Protein AF-A0A085N9X3-F1 (afdb_monomer_lite)

Secondary structure (DSSP, 8-state):
----------------------------------PPPPPEEEEEETTEEEEEE--TT-SS----GGG-S--EEEEEEEE-TTSPEEEEEEE-----

Foldseek 3Di:
DDDDDDDDDDDDDDDDDDDDDDDDPPPVPPPPPPDPFFDWDWDDAVNDIDIDGDDPVDPDDDDDPVRHPPWAFDQDWDQDPVRDTDRDGGDDDDDD

Sequence (96 aa):
MNRGRRRPGTAASLTRETKTGSGHQHQHPSCCPLIKALPSVQLYVDNVLREVLVDTGCLNCIAHVSCCERWRKEPLSVTAVDGGELRCEGSCTTRL

pLDDT: mean 71.38, std 19.63, range [33.25, 95.5]

Structure (mmCIF, N/CA/C/O backbone):
data_AF-A0A085N9X3-F1
#
_entry.id   AF-A0A085N9X3-F1
#
loop_
_atom_site.group_PDB
_atom_site.id
_atom_site.type_symbol
_atom_site.label_atom_id
_atom_site.label_alt_id
_atom_site.label_comp_id
_atom_site.label_asym_id
_atom_site.label_entity_id
_atom_site.label_seq_id
_atom_site.pdbx_PDB_ins_code
_atom_site.Cartn_x
_atom_site.Cartn_y
_atom_site.Cartn_z
_atom_site.occupancy
_atom_site.B_iso_or_equiv
_atom_site.auth_seq_id
_atom_site.auth_comp_id
_atom_site.auth_asym_id
_atom_site.auth_atom_id
_atom_site.pdbx_PDB_model_num
ATOM 1 N N . MET A 1 1 ? -24.551 52.588 -17.841 1.00 40.09 1 MET A N 1
ATOM 2 C CA . MET A 1 1 ? -25.300 52.975 -19.066 1.00 40.09 1 MET A CA 1
ATOM 3 C C . MET A 1 1 ? -24.396 52.629 -20.250 1.00 40.09 1 MET A C 1
ATOM 5 O O . MET A 1 1 ? -23.245 53.007 -20.182 1.00 40.09 1 MET A O 1
ATOM 9 N N . ASN A 1 2 ? -24.733 51.816 -21.257 1.00 33.25 2 ASN A N 1
ATOM 10 C CA . ASN A 1 2 ? -25.927 51.838 -22.100 1.00 33.25 2 ASN A CA 1
ATOM 11 C C . ASN A 1 2 ? -26.241 50.480 -22.759 1.00 33.25 2 ASN A C 1
ATOM 13 O O . ASN A 1 2 ? -25.373 49.645 -22.985 1.00 33.25 2 ASN A O 1
ATOM 17 N N . ARG A 1 3 ? -27.529 50.331 -23.080 1.00 43.69 3 ARG A N 1
ATOM 18 C CA . ARG A 1 3 ? -28.189 49.246 -23.815 1.00 43.69 3 ARG A CA 1
ATOM 19 C C . ARG A 1 3 ? -27.865 49.309 -25.314 1.00 43.69 3 ARG A C 1
ATOM 21 O O . ARG A 1 3 ? -27.820 50.398 -25.874 1.00 43.69 3 ARG A O 1
ATOM 28 N N . GLY A 1 4 ? -27.808 48.155 -25.979 1.00 38.44 4 GLY A N 1
ATOM 29 C CA . GLY A 1 4 ? -27.807 48.067 -27.441 1.00 38.44 4 GLY A CA 1
ATOM 30 C C . GLY A 1 4 ? -28.508 46.802 -27.929 1.00 38.44 4 GLY A C 1
ATOM 31 O O . GLY A 1 4 ? -27.888 45.756 -28.054 1.00 38.44 4 GLY A O 1
ATOM 32 N N . ARG A 1 5 ? -29.815 46.894 -28.190 1.00 48.53 5 ARG A N 1
ATOM 33 C CA . ARG A 1 5 ? -30.643 45.852 -28.818 1.00 48.53 5 ARG A CA 1
ATOM 34 C C . ARG A 1 5 ? -30.831 46.246 -30.290 1.00 48.53 5 ARG A C 1
ATOM 36 O O . ARG A 1 5 ? -31.375 47.320 -30.535 1.00 48.53 5 ARG A O 1
ATOM 43 N N . ARG A 1 6 ? -30.461 45.403 -31.261 1.00 40.16 6 ARG A N 1
ATOM 44 C CA . ARG A 1 6 ? -31.018 45.434 -32.632 1.00 40.16 6 ARG A CA 1
ATOM 45 C C . ARG A 1 6 ? -31.210 44.018 -33.181 1.00 40.16 6 ARG A C 1
ATOM 47 O O . ARG A 1 6 ? -30.570 43.072 -32.748 1.00 40.16 6 ARG A O 1
ATOM 54 N N . ARG A 1 7 ? -32.222 43.934 -34.037 1.00 45.38 7 ARG A N 1
ATOM 55 C CA . ARG A 1 7 ? -33.074 42.803 -34.433 1.00 45.38 7 ARG A CA 1
ATOM 56 C C . ARG A 1 7 ? -32.634 42.212 -35.802 1.00 45.38 7 ARG A C 1
ATOM 58 O O . ARG A 1 7 ? -31.677 42.731 -36.368 1.00 45.38 7 ARG A O 1
ATOM 65 N N . PRO A 1 8 ? -33.289 41.143 -36.306 1.00 45.59 8 PRO A N 1
ATOM 66 C CA . PRO A 1 8 ? -32.717 40.152 -37.222 1.00 45.59 8 PRO A CA 1
ATOM 67 C C . PRO A 1 8 ? -32.832 40.539 -38.705 1.00 45.59 8 PRO A C 1
ATOM 69 O O . PRO A 1 8 ? -33.684 41.345 -39.072 1.00 45.59 8 PRO A O 1
ATOM 72 N N . GLY A 1 9 ? -32.008 39.912 -39.550 1.00 33.91 9 GLY A N 1
ATOM 73 C CA . GLY A 1 9 ? -32.096 39.966 -41.012 1.00 33.91 9 GLY A CA 1
ATOM 74 C C . GLY A 1 9 ? -32.180 38.555 -41.597 1.00 33.91 9 GLY A C 1
ATOM 75 O O . GLY A 1 9 ? -31.383 37.688 -41.248 1.00 33.91 9 GLY A O 1
ATOM 76 N N . THR A 1 10 ? -33.180 38.333 -42.444 1.00 36.44 10 THR A N 1
ATOM 77 C CA . THR A 1 10 ? -33.562 37.050 -43.044 1.00 36.44 10 THR A CA 1
ATOM 78 C C . THR A 1 10 ? -32.930 36.867 -44.431 1.00 36.44 10 THR A C 1
ATOM 80 O O . THR A 1 10 ? -32.973 37.784 -45.240 1.00 36.44 10 THR A O 1
ATOM 83 N N . ALA A 1 11 ? -32.432 35.647 -44.666 1.00 43.69 11 ALA A N 1
ATOM 84 C CA . ALA A 1 11 ? -32.285 34.875 -45.911 1.00 43.69 11 ALA A CA 1
ATOM 85 C C . ALA A 1 11 ? -31.581 35.458 -47.157 1.00 43.69 11 ALA A C 1
ATOM 87 O O . ALA A 1 11 ? -32.063 36.374 -47.812 1.00 43.69 11 ALA A O 1
ATOM 88 N N . ALA A 1 12 ? -30.579 34.706 -47.625 1.00 39.00 12 ALA A N 1
ATOM 89 C CA . ALA A 1 12 ? -30.399 34.424 -49.047 1.00 39.00 12 ALA A CA 1
ATOM 90 C C . ALA A 1 12 ? -30.042 32.937 -49.224 1.00 39.00 12 ALA A C 1
ATOM 92 O O . ALA A 1 12 ? -29.091 32.436 -48.627 1.00 39.00 12 ALA A O 1
ATOM 93 N N . SER A 1 13 ? -30.868 32.233 -50.002 1.00 40.84 13 SER A N 1
ATOM 94 C CA . SER A 1 13 ? -30.639 30.862 -50.469 1.00 40.84 13 SER A CA 1
ATOM 95 C C . SER A 1 13 ? -29.522 30.828 -51.504 1.00 40.84 13 SER A C 1
ATOM 97 O O . SER A 1 13 ? -29.527 31.668 -52.397 1.00 40.84 13 SER A O 1
ATOM 99 N N . LEU A 1 14 ? -28.687 29.787 -51.481 1.00 41.94 14 LEU A N 1
ATOM 100 C CA . LEU A 1 14 ? -28.092 29.221 -52.693 1.00 41.94 14 LEU A CA 1
ATOM 101 C C . LEU A 1 14 ? -27.896 27.705 -52.536 1.00 41.94 14 LEU A C 1
ATOM 103 O O . LEU A 1 14 ? -27.066 27.229 -51.772 1.00 41.94 14 LEU A O 1
ATOM 107 N N . THR A 1 15 ? -28.759 26.999 -53.270 1.00 39.69 15 THR A N 1
ATOM 108 C CA . THR A 1 15 ? -28.519 25.772 -54.047 1.00 39.69 15 THR A CA 1
ATOM 109 C C . THR A 1 15 ? -27.866 24.558 -53.382 1.00 39.69 15 THR A C 1
ATOM 111 O O . THR A 1 15 ? -26.683 24.515 -53.071 1.00 39.69 15 THR A O 1
ATOM 114 N N . ARG A 1 16 ? -28.694 23.510 -53.292 1.00 47.91 16 ARG A N 1
ATOM 115 C CA . ARG A 1 16 ? -28.358 22.105 -53.056 1.00 47.91 16 ARG A CA 1
ATOM 116 C C . ARG A 1 16 ? -27.280 21.601 -54.018 1.00 47.91 16 ARG A C 1
ATOM 118 O O . ARG A 1 16 ? -27.462 21.723 -55.224 1.00 47.91 16 ARG A O 1
ATOM 125 N N . GLU A 1 17 ? -26.321 20.850 -53.486 1.00 41.53 17 GLU A N 1
ATOM 126 C CA . GLU A 1 17 ? -25.708 19.732 -54.203 1.00 41.53 17 GLU A CA 1
ATOM 127 C C . GLU A 1 17 ? -25.843 18.457 -53.367 1.00 41.53 17 GLU A C 1
ATOM 129 O O . GLU A 1 17 ? -25.334 18.323 -52.255 1.00 41.53 17 GLU A O 1
ATOM 134 N N . THR A 1 18 ? -26.615 17.522 -53.906 1.00 45.12 18 THR A N 1
ATOM 135 C CA . THR A 1 18 ? -26.701 16.132 -53.471 1.00 45.12 18 THR A CA 1
ATOM 136 C C . THR A 1 18 ? -25.442 15.390 -53.893 1.00 45.12 18 THR A C 1
ATOM 138 O O . THR A 1 18 ? -25.178 15.272 -55.088 1.00 45.12 18 THR A O 1
ATOM 141 N N . LYS A 1 19 ? -24.736 14.776 -52.939 1.00 41.59 19 LYS A N 1
ATOM 142 C CA . LYS A 1 19 ? -23.914 13.600 -53.231 1.00 41.59 19 LYS A CA 1
ATOM 143 C C . LYS A 1 19 ? -24.079 12.555 -52.137 1.00 41.59 19 LYS A C 1
ATOM 145 O O . LYS A 1 19 ? -23.502 12.633 -51.059 1.00 41.59 19 LYS A O 1
ATOM 150 N N . THR A 1 20 ? -24.913 11.575 -52.455 1.00 47.97 20 THR A N 1
ATOM 151 C CA . THR A 1 20 ? -24.969 10.254 -51.838 1.00 47.97 20 THR A CA 1
ATOM 152 C C . THR A 1 20 ? -23.599 9.591 -51.964 1.00 47.97 20 THR A C 1
ATOM 154 O O . THR A 1 20 ? -23.204 9.139 -53.035 1.00 47.97 20 THR A O 1
ATOM 157 N N . GLY A 1 21 ? -22.866 9.554 -50.855 1.00 38.69 21 GLY A N 1
ATOM 158 C CA . GLY A 1 21 ? -21.651 8.768 -50.684 1.00 38.69 21 GLY A CA 1
ATOM 159 C C . GLY A 1 21 ? -21.836 7.821 -49.508 1.00 38.69 21 GLY A C 1
ATOM 160 O O . GLY A 1 21 ? -21.592 8.190 -48.365 1.00 38.69 21 GLY A O 1
ATOM 161 N N . SER A 1 22 ? -22.316 6.612 -49.797 1.00 53.88 22 SER A N 1
ATOM 162 C CA . SER A 1 22 ? -22.182 5.459 -48.907 1.00 53.88 22 SER A CA 1
ATOM 163 C C . SER A 1 22 ? -20.695 5.118 -48.809 1.00 53.88 22 SER A C 1
ATOM 165 O O . SER A 1 22 ? -20.052 4.938 -49.842 1.00 53.88 22 SER A O 1
ATOM 167 N N . GLY A 1 23 ? -20.129 5.060 -47.602 1.00 41.00 23 GLY A N 1
ATOM 168 C CA . GLY A 1 23 ? -18.705 4.763 -47.463 1.00 41.00 23 GLY A CA 1
ATOM 169 C C . GLY A 1 23 ? -18.151 4.898 -46.054 1.00 41.00 23 GLY A C 1
ATOM 170 O O . GLY A 1 23 ? -17.470 5.865 -45.757 1.00 41.00 23 GLY A O 1
ATOM 171 N N . HIS A 1 24 ? -18.418 3.879 -45.234 1.00 51.03 24 HIS A N 1
ATOM 172 C CA . HIS A 1 24 ? -17.604 3.449 -44.092 1.00 51.03 24 HIS A CA 1
ATOM 173 C C . HIS A 1 24 ? -17.464 4.456 -42.943 1.00 51.03 24 HIS A C 1
ATOM 175 O O . HIS A 1 24 ? -16.478 5.178 -42.810 1.00 51.03 24 HIS A O 1
ATOM 181 N N . GLN A 1 25 ? -18.413 4.379 -42.003 1.00 49.94 25 GLN A N 1
ATOM 182 C CA . GLN A 1 25 ? -18.080 4.658 -40.611 1.00 49.94 25 GLN A CA 1
ATOM 183 C C . GLN A 1 25 ? -17.023 3.629 -40.190 1.00 49.94 25 GLN A C 1
ATOM 185 O O . GLN A 1 25 ? -17.360 2.513 -39.801 1.00 49.94 25 GLN A O 1
ATOM 190 N N . HIS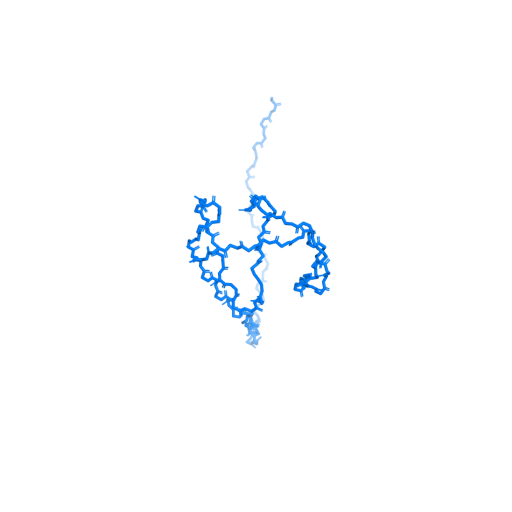 A 1 26 ? -15.740 3.984 -40.269 1.00 48.66 26 HIS A N 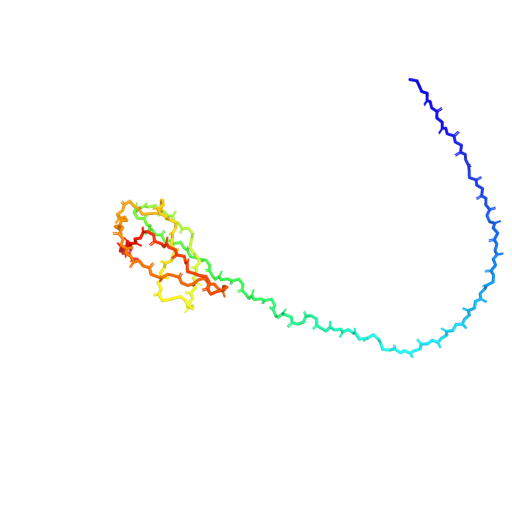1
ATOM 191 C CA . HIS A 1 26 ? -14.747 3.359 -39.407 1.00 48.66 26 HIS A CA 1
ATOM 192 C C . HIS A 1 26 ? -15.088 3.793 -37.980 1.00 48.66 26 HIS A C 1
ATOM 194 O O . HIS A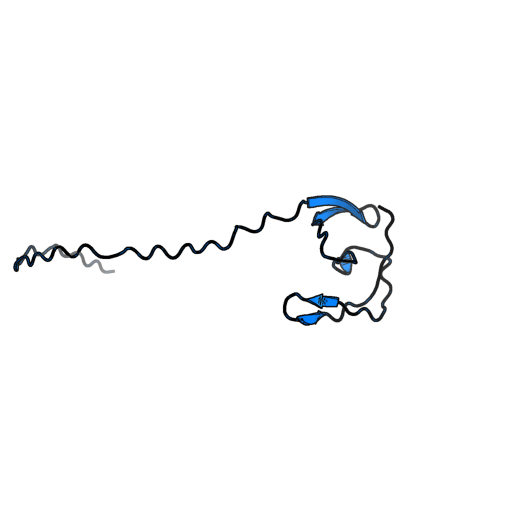 1 26 ? -14.543 4.757 -37.449 1.00 48.66 26 HIS A O 1
ATOM 200 N N . GLN A 1 27 ? -16.051 3.098 -37.373 1.00 55.25 27 GLN A N 1
ATOM 201 C CA . GLN A 1 27 ? -16.134 3.015 -35.928 1.00 55.25 27 GLN A CA 1
ATOM 202 C C . GLN A 1 27 ? -14.840 2.331 -35.515 1.00 55.25 27 GLN A C 1
ATOM 204 O O . GLN A 1 27 ? -14.718 1.115 -35.603 1.00 55.25 27 GLN A O 1
ATOM 209 N N . HIS A 1 28 ? -13.829 3.121 -35.168 1.00 55.88 28 HIS A N 1
ATOM 210 C CA . HIS A 1 28 ? -12.710 2.598 -34.417 1.00 55.88 28 HIS A CA 1
ATOM 211 C C . HIS A 1 28 ? -13.309 2.205 -33.068 1.00 55.88 28 HIS A C 1
ATOM 213 O O . HIS A 1 28 ? -13.756 3.100 -32.341 1.00 55.88 28 HIS A O 1
ATOM 219 N N . PRO A 1 29 ? -13.405 0.911 -32.719 1.00 53.75 29 PRO A N 1
ATOM 220 C CA . PRO A 1 29 ? -13.765 0.589 -31.365 1.00 53.75 29 PRO A CA 1
ATOM 221 C C . PRO A 1 29 ? -12.548 1.033 -30.556 1.00 53.75 29 PRO A C 1
ATOM 223 O O . PRO A 1 29 ? -11.500 0.390 -30.581 1.00 53.75 29 PRO A O 1
ATOM 226 N N . SER A 1 30 ? -12.643 2.157 -29.848 1.00 64.31 30 SER A N 1
ATOM 227 C CA . SER A 1 30 ? -11.808 2.379 -28.671 1.00 64.31 30 SER A CA 1
ATOM 228 C C . SER A 1 30 ? -12.257 1.355 -27.625 1.00 64.31 30 SER A C 1
ATOM 230 O O . SER A 1 30 ? -12.906 1.680 -26.638 1.00 64.31 30 SER A O 1
ATOM 232 N N . CYS A 1 31 ? -11.967 0.085 -27.914 1.00 55.50 31 CYS A N 1
ATOM 233 C CA . CYS A 1 31 ? -12.157 -1.085 -27.077 1.00 55.50 31 CYS A CA 1
ATOM 234 C C . CYS A 1 31 ? -10.979 -1.169 -26.113 1.00 55.50 31 CYS A C 1
ATOM 236 O O . CYS A 1 31 ? -10.371 -2.220 -25.957 1.00 55.50 31 CYS A O 1
ATOM 238 N N . CYS A 1 32 ? -10.610 -0.050 -25.492 1.00 65.75 32 CYS A N 1
ATOM 239 C CA . CYS A 1 32 ? -9.924 -0.163 -24.221 1.00 65.75 32 CYS A CA 1
ATOM 240 C C . CYS A 1 32 ? -10.990 -0.769 -23.308 1.00 65.75 32 CYS A C 1
ATOM 242 O O . CYS A 1 32 ? -11.986 -0.085 -23.043 1.00 65.75 32 CYS A O 1
ATOM 244 N N . PRO A 1 33 ? -10.887 -2.048 -22.906 1.00 64.69 33 PRO A N 1
ATOM 245 C CA . PRO A 1 33 ? -11.849 -2.588 -21.968 1.00 64.69 33 PRO A CA 1
ATOM 246 C C . PRO A 1 33 ? -11.761 -1.688 -20.741 1.00 64.69 33 PRO A C 1
ATOM 248 O O . PRO A 1 33 ? -10.655 -1.383 -20.288 1.00 64.69 33 PRO A O 1
ATOM 251 N N . LEU A 1 34 ? -12.901 -1.211 -20.239 1.00 67.94 34 LEU A N 1
ATOM 252 C CA . LEU A 1 34 ? -12.915 -0.530 -18.952 1.00 67.94 34 LEU A CA 1
ATOM 253 C C . LEU A 1 34 ? -12.266 -1.490 -17.955 1.00 67.94 34 LEU A C 1
ATOM 255 O O . LEU A 1 34 ? -12.802 -2.571 -17.698 1.00 67.94 34 LEU A O 1
ATOM 259 N N . ILE A 1 35 ? -11.077 -1.133 -17.465 1.00 76.62 35 ILE A N 1
ATOM 260 C CA . ILE A 1 35 ? -10.403 -1.918 -16.439 1.00 76.62 35 ILE A CA 1
ATOM 261 C C . ILE A 1 35 ? -11.357 -1.901 -15.254 1.00 76.62 35 ILE A C 1
ATOM 263 O O . ILE A 1 35 ? -11.771 -0.836 -14.787 1.00 76.62 35 ILE A O 1
ATOM 267 N N . LYS A 1 36 ? -11.780 -3.089 -14.826 1.00 80.56 36 LYS A N 1
ATOM 268 C CA . LYS A 1 36 ? -12.648 -3.215 -13.663 1.00 80.56 36 LYS A CA 1
ATOM 269 C C . LYS A 1 36 ? -11.924 -2.559 -12.488 1.00 80.56 36 LYS A C 1
ATOM 271 O O . LYS A 1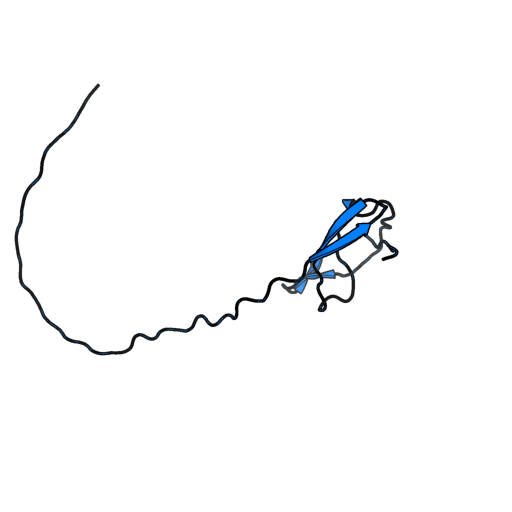 36 ? -10.747 -2.842 -12.275 1.00 80.56 36 LYS A O 1
ATOM 276 N N . ALA A 1 37 ? -12.607 -1.664 -11.773 1.00 85.44 37 ALA A N 1
ATOM 277 C CA . ALA A 1 37 ? -12.023 -1.015 -10.607 1.00 85.44 37 ALA A CA 1
ATOM 278 C C . ALA A 1 37 ? -11.507 -2.076 -9.624 1.00 85.44 37 ALA A C 1
ATOM 280 O O . ALA A 1 37 ? -12.120 -3.142 -9.484 1.00 85.44 37 ALA A O 1
ATOM 281 N N . LEU A 1 38 ? -10.384 -1.783 -8.964 1.00 90.12 38 LEU A N 1
ATOM 282 C CA . LEU A 1 38 ? -9.861 -2.662 -7.926 1.00 90.12 38 LEU A CA 1
ATOM 283 C C . LEU A 1 38 ? -10.901 -2.792 -6.800 1.00 90.12 38 LEU A C 1
ATOM 285 O O . LEU A 1 38 ? -11.553 -1.797 -6.466 1.00 90.12 38 LEU A O 1
ATOM 289 N N . PRO A 1 39 ? -11.080 -3.989 -6.214 1.00 94.06 39 PRO A N 1
ATOM 290 C CA . PRO A 1 39 ? -11.929 -4.131 -5.041 1.00 94.06 39 PRO A CA 1
ATOM 291 C C . PRO A 1 39 ? -11.382 -3.266 -3.902 1.00 94.06 39 PRO A C 1
ATOM 293 O O . PRO A 1 39 ? -10.165 -3.201 -3.720 1.00 94.06 39 PRO A O 1
ATOM 296 N N . SER A 1 40 ? -12.265 -2.651 -3.114 1.00 95.44 40 SER A N 1
ATOM 297 C CA . SER A 1 40 ? -11.887 -2.035 -1.844 1.00 95.44 40 SER A CA 1
ATOM 298 C C . SER A 1 40 ? -12.326 -2.894 -0.661 1.00 95.44 40 SER A C 1
ATOM 300 O O . SER A 1 40 ? -13.361 -3.564 -0.699 1.00 95.44 40 SER A O 1
ATOM 302 N N . VAL A 1 41 ? -11.507 -2.911 0.388 1.00 95.12 41 VAL A N 1
ATOM 303 C CA . VAL A 1 41 ? -11.797 -3.579 1.665 1.00 95.12 41 VAL A CA 1
ATOM 304 C C . VAL A 1 41 ? -11.454 -2.646 2.821 1.00 95.12 41 VAL A C 1
ATOM 306 O O . VAL A 1 41 ? -10.714 -1.678 2.652 1.00 95.12 41 VAL A O 1
ATOM 309 N N . GLN A 1 42 ? -11.996 -2.927 4.005 1.00 95.50 42 GLN A N 1
ATOM 310 C CA . GLN A 1 42 ? -11.648 -2.192 5.217 1.00 95.50 42 GLN A CA 1
ATOM 311 C C . GLN A 1 42 ? -10.590 -2.956 6.013 1.00 95.50 42 GLN A C 1
ATOM 313 O O . GLN A 1 42 ? -10.741 -4.155 6.246 1.00 95.50 42 GLN A O 1
ATOM 318 N N . LEU A 1 43 ? -9.540 -2.257 6.440 1.00 92.00 43 LEU A N 1
ATOM 319 C CA . LEU A 1 43 ? -8.445 -2.819 7.223 1.00 92.00 43 LEU A CA 1
ATOM 320 C C . LEU A 1 43 ? -8.094 -1.912 8.404 1.00 92.00 43 LEU A C 1
ATOM 322 O O . LEU A 1 43 ? -8.091 -0.688 8.272 1.00 92.00 43 LEU A O 1
ATOM 326 N N . TYR A 1 44 ? -7.745 -2.505 9.544 1.00 91.44 44 TYR A N 1
ATOM 327 C CA . TYR A 1 44 ? -7.164 -1.767 10.658 1.00 91.44 44 TYR A CA 1
ATOM 328 C C . TYR A 1 44 ? -5.651 -1.626 10.480 1.00 91.44 44 TYR A C 1
ATOM 330 O O . TYR A 1 44 ? -4.921 -2.613 10.421 1.00 91.44 44 TYR A O 1
ATOM 338 N N . VAL A 1 45 ? -5.174 -0.383 10.445 1.00 89.31 45 VAL A N 1
ATOM 339 C CA . VAL A 1 45 ? -3.750 -0.043 10.550 1.00 89.31 45 VAL A CA 1
ATOM 340 C C . VAL A 1 45 ? -3.585 0.809 11.796 1.00 89.31 45 VAL A C 1
ATOM 342 O O . VAL A 1 45 ? -4.198 1.869 11.900 1.00 89.31 45 VAL A O 1
ATOM 345 N N . ASP A 1 46 ? -2.808 0.322 12.762 1.00 88.31 46 ASP A N 1
ATOM 346 C CA . ASP A 1 46 ? -2.613 0.983 14.061 1.00 88.31 46 ASP A CA 1
ATOM 347 C C . ASP A 1 46 ? -3.929 1.381 14.743 1.00 88.31 46 ASP A C 1
ATOM 349 O O . ASP A 1 46 ? -4.094 2.486 15.250 1.00 88.31 46 ASP A O 1
ATOM 353 N N . ASN A 1 47 ? -4.886 0.447 14.751 1.00 89.69 47 ASN A N 1
ATOM 354 C CA . ASN A 1 47 ? -6.235 0.615 15.308 1.00 89.69 47 ASN A CA 1
ATOM 355 C C . ASN A 1 47 ? -7.095 1.680 14.604 1.00 89.69 47 ASN A C 1
ATOM 357 O O . ASN A 1 47 ? -8.200 1.972 15.058 1.00 89.69 47 ASN A O 1
ATOM 361 N N . VAL A 1 48 ? -6.641 2.220 13.473 1.00 91.19 48 VAL A N 1
ATOM 362 C CA . VAL A 1 48 ? -7.424 3.115 12.622 1.00 91.19 48 VAL A CA 1
ATOM 363 C C . VAL A 1 48 ? -7.977 2.323 11.445 1.00 91.19 48 VAL A C 1
ATOM 365 O O . VAL A 1 48 ? -7.231 1.670 10.718 1.00 91.19 48 VAL A O 1
ATOM 368 N N . LEU A 1 49 ? -9.291 2.394 11.251 1.00 93.94 49 LEU A N 1
ATOM 369 C CA . LEU A 1 49 ? -9.977 1.770 10.125 1.00 93.94 49 LEU A CA 1
ATOM 370 C C . LEU A 1 49 ? -9.681 2.544 8.836 1.00 93.94 49 LEU A C 1
ATOM 372 O O . LEU A 1 49 ? -9.827 3.768 8.793 1.00 93.94 49 LEU A O 1
ATOM 376 N N . ARG A 1 50 ? -9.248 1.841 7.792 1.00 92.75 50 ARG A N 1
ATOM 377 C CA . ARG A 1 50 ? -8.857 2.412 6.500 1.00 92.75 50 ARG A CA 1
ATOM 378 C C . ARG A 1 50 ? -9.533 1.657 5.371 1.00 92.75 50 ARG A C 1
ATOM 380 O O . ARG A 1 50 ? -9.617 0.434 5.417 1.00 92.75 50 ARG A O 1
ATOM 387 N N . GLU A 1 51 ? -9.968 2.385 4.351 1.00 94.62 51 GLU A N 1
ATOM 388 C CA . GLU A 1 51 ? -10.325 1.786 3.069 1.00 94.62 51 GLU A CA 1
ATOM 389 C C . GLU A 1 51 ? -9.045 1.564 2.259 1.00 94.62 51 GLU A C 1
ATOM 391 O O . GLU A 1 51 ? -8.233 2.480 2.106 1.00 94.62 51 GLU A O 1
ATOM 396 N N . VAL A 1 52 ? -8.847 0.341 1.775 1.00 93.12 52 VAL A N 1
ATOM 397 C CA . VAL A 1 52 ? -7.670 -0.050 0.994 1.00 93.12 52 VAL A CA 1
ATOM 398 C C . VAL A 1 52 ? -8.095 -0.704 -0.312 1.00 93.12 52 VAL A C 1
ATOM 400 O O . VAL A 1 52 ? -9.119 -1.384 -0.365 1.00 93.12 52 VAL A O 1
ATOM 403 N N . LEU A 1 53 ? -7.297 -0.508 -1.360 1.00 94.94 53 LEU A N 1
ATOM 404 C CA . LEU A 1 53 ? -7.485 -1.158 -2.655 1.00 94.94 53 LEU A CA 1
ATOM 405 C C . LEU A 1 53 ? -6.746 -2.498 -2.675 1.00 94.94 53 LEU A C 1
ATOM 407 O O . LEU A 1 53 ? -5.585 -2.579 -2.277 1.00 94.94 53 LEU A O 1
ATOM 411 N N . VAL A 1 54 ? -7.413 -3.541 -3.160 1.00 92.81 54 VAL A N 1
ATOM 412 C CA . VAL A 1 54 ? -6.818 -4.866 -3.340 1.00 92.81 54 VAL A CA 1
ATOM 413 C C . VAL A 1 54 ? -6.155 -4.921 -4.712 1.00 92.81 54 VAL A C 1
ATOM 415 O O . VAL A 1 54 ? -6.817 -5.136 -5.726 1.00 92.81 54 VAL A O 1
ATOM 418 N N . ASP A 1 55 ? -4.840 -4.734 -4.734 1.00 90.50 55 ASP A N 1
ATOM 419 C CA . ASP A 1 55 ? -4.012 -4.937 -5.921 1.00 90.50 55 ASP A CA 1
ATOM 420 C C . ASP A 1 55 ? -3.321 -6.306 -5.852 1.00 90.50 55 ASP A C 1
ATOM 422 O O . ASP A 1 55 ? -2.318 -6.482 -5.164 1.00 90.50 55 ASP A O 1
ATOM 426 N N . THR A 1 56 ? -3.862 -7.295 -6.569 1.00 90.19 56 THR A N 1
ATOM 427 C CA . THR A 1 56 ? -3.271 -8.644 -6.643 1.00 90.19 56 THR A CA 1
ATOM 428 C C . THR A 1 56 ? -2.006 -8.702 -7.502 1.00 90.19 56 THR A C 1
ATOM 430 O O . THR A 1 56 ? -1.351 -9.741 -7.539 1.00 90.19 56 THR A O 1
ATOM 433 N N . GLY A 1 57 ? -1.687 -7.633 -8.238 1.00 88.25 57 GLY A N 1
ATOM 434 C CA . GLY A 1 57 ? -0.467 -7.515 -9.034 1.00 88.25 57 GLY A CA 1
ATOM 435 C C . GLY A 1 57 ? 0.729 -6.993 -8.238 1.00 88.25 57 GLY A C 1
ATOM 436 O O . GLY A 1 57 ? 1.855 -7.060 -8.730 1.00 88.25 57 GLY A O 1
ATOM 437 N N . CYS A 1 58 ? 0.513 -6.499 -7.016 1.00 84.12 58 CYS A N 1
ATOM 438 C CA . CYS A 1 58 ? 1.578 -5.991 -6.165 1.00 84.12 58 CYS A CA 1
ATOM 439 C C . CYS A 1 58 ? 2.035 -7.043 -5.145 1.00 84.12 58 CYS A C 1
ATOM 441 O O . CYS A 1 58 ? 1.224 -7.677 -4.473 1.00 84.12 58 CYS A O 1
ATOM 443 N N . LEU A 1 59 ? 3.353 -7.205 -4.992 1.00 83.94 59 LEU A N 1
ATOM 444 C CA . LEU A 1 59 ? 3.930 -8.106 -3.984 1.00 83.94 59 LEU A CA 1
ATOM 445 C C . LEU A 1 59 ? 3.857 -7.532 -2.562 1.00 83.94 59 LEU A C 1
ATOM 447 O O . LEU A 1 59 ? 3.902 -8.289 -1.597 1.00 83.94 59 LEU A O 1
ATOM 451 N N . ASN A 1 60 ? 3.764 -6.206 -2.431 1.00 84.44 60 ASN A N 1
ATOM 452 C CA . ASN A 1 60 ? 3.772 -5.498 -1.154 1.00 84.44 60 ASN A CA 1
ATOM 453 C C . ASN A 1 60 ? 2.614 -4.497 -1.089 1.00 84.44 60 ASN A C 1
ATOM 455 O O . ASN A 1 60 ? 2.221 -3.921 -2.096 1.00 84.44 60 ASN A O 1
ATOM 459 N N . CYS A 1 61 ? 2.095 -4.237 0.110 1.00 87.06 61 CYS A N 1
ATOM 460 C CA . CYS A 1 61 ? 1.138 -3.151 0.308 1.00 87.06 61 CYS A CA 1
ATOM 461 C C . CYS A 1 61 ? 1.859 -1.796 0.247 1.00 87.06 61 CYS A C 1
ATOM 463 O O . CYS A 1 61 ? 2.892 -1.615 0.895 1.00 87.06 61 CYS A O 1
ATOM 465 N N . ILE A 1 62 ? 1.300 -0.839 -0.495 1.00 87.44 62 ILE A N 1
ATOM 466 C CA . ILE A 1 62 ? 1.789 0.541 -0.546 1.00 87.44 62 ILE A CA 1
ATOM 467 C C . ILE A 1 62 ? 0.820 1.416 0.244 1.00 87.44 62 ILE A C 1
ATOM 469 O O . ILE A 1 62 ? -0.374 1.465 -0.044 1.00 87.44 62 ILE A O 1
ATOM 473 N N . ALA A 1 63 ? 1.343 2.136 1.230 1.00 87.69 63 ALA A N 1
ATOM 474 C CA . ALA A 1 63 ? 0.583 3.088 2.023 1.00 87.69 63 ALA A CA 1
ATOM 475 C C . ALA A 1 63 ? 1.369 4.389 2.177 1.00 87.69 63 ALA A C 1
ATOM 477 O O . ALA A 1 63 ? 2.599 4.401 2.154 1.00 87.69 63 ALA A O 1
ATOM 478 N N . HIS A 1 64 ? 0.655 5.496 2.365 1.00 87.75 64 HIS A N 1
ATOM 479 C CA . HIS A 1 64 ? 1.293 6.758 2.714 1.00 87.75 64 HIS A CA 1
ATOM 480 C C . HIS A 1 64 ? 1.952 6.655 4.100 1.00 87.75 64 HIS A C 1
ATOM 482 O O . HIS A 1 64 ? 1.417 5.983 4.984 1.00 87.75 64 HIS A O 1
ATOM 488 N N . VAL A 1 65 ? 3.069 7.356 4.328 1.00 83.94 65 VAL A N 1
ATOM 489 C CA . VAL A 1 65 ? 3.821 7.292 5.599 1.00 83.94 65 VAL A CA 1
ATOM 490 C C . VAL A 1 65 ? 2.958 7.629 6.822 1.00 83.94 65 VAL A C 1
ATOM 492 O O . VAL A 1 65 ? 3.114 7.032 7.877 1.00 83.94 65 VAL A O 1
ATOM 495 N N . SER A 1 66 ? 1.956 8.501 6.670 1.00 85.56 66 SER A N 1
ATOM 496 C CA . SER A 1 66 ? 1.009 8.831 7.747 1.00 85.56 66 SER A CA 1
ATOM 497 C C . SER A 1 66 ? 0.069 7.682 8.136 1.00 85.56 66 SER A C 1
ATOM 499 O O . SER A 1 66 ? -0.738 7.837 9.049 1.00 85.56 66 SER A O 1
ATOM 501 N N . CYS A 1 67 ? 0.083 6.559 7.411 1.00 87.38 67 CYS A N 1
ATOM 502 C CA . CYS A 1 67 ? -0.858 5.471 7.641 1.00 87.38 67 CYS A CA 1
ATOM 503 C C . CYS A 1 67 ? -0.491 4.578 8.825 1.00 87.38 67 CYS A C 1
ATOM 505 O O . CYS A 1 67 ? -1.410 3.983 9.384 1.00 87.38 67 CYS A O 1
ATOM 507 N N . CYS A 1 68 ? 0.792 4.479 9.168 1.00 83.50 68 CYS A N 1
ATOM 508 C CA . CYS A 1 68 ? 1.318 3.673 10.269 1.00 83.50 68 CYS A CA 1
ATOM 509 C C . CYS A 1 68 ? 2.210 4.587 11.130 1.00 83.50 68 CYS A C 1
ATOM 511 O O . CYS A 1 68 ? 2.859 5.488 10.618 1.00 83.50 68 CYS A O 1
ATOM 513 N N . GLU A 1 69 ? 2.244 4.422 12.442 1.00 83.12 69 GLU A N 1
ATOM 514 C CA . GLU A 1 69 ? 3.169 5.163 13.313 1.00 83.12 69 GLU A CA 1
ATOM 515 C C . GLU A 1 69 ? 4.504 4.423 13.447 1.00 83.12 69 GLU A C 1
ATOM 517 O O . GLU A 1 69 ? 5.540 5.015 13.737 1.00 83.12 69 GLU A O 1
ATOM 522 N N . ARG A 1 70 ? 4.496 3.110 13.191 1.00 83.44 70 ARG A N 1
ATOM 523 C CA . ARG A 1 70 ? 5.661 2.222 13.314 1.00 83.44 70 ARG A CA 1
ATOM 524 C C . ARG A 1 70 ? 6.537 2.160 12.059 1.00 83.44 70 ARG A C 1
ATOM 526 O O . ARG A 1 70 ? 7.309 1.208 11.932 1.00 83.44 70 ARG A O 1
ATOM 533 N N . TRP A 1 71 ? 6.424 3.120 11.136 1.00 86.06 71 TRP A N 1
ATOM 534 C CA . TRP A 1 71 ? 7.296 3.167 9.956 1.00 86.06 71 TRP A CA 1
ATOM 535 C C . TRP A 1 71 ? 8.763 3.196 10.371 1.00 86.06 71 TRP A C 1
ATOM 537 O O . TRP A 1 71 ? 9.176 3.980 11.227 1.00 86.06 71 TRP A O 1
ATOM 547 N N . ARG A 1 72 ? 9.564 2.350 9.729 1.00 85.62 72 ARG A N 1
ATOM 548 C CA . ARG A 1 72 ? 11.019 2.346 9.870 1.00 85.62 72 ARG A CA 1
ATOM 549 C C . ARG A 1 72 ? 11.630 2.692 8.537 1.00 85.62 72 ARG A C 1
ATOM 551 O O . ARG A 1 72 ? 11.403 1.979 7.569 1.00 85.62 72 ARG A O 1
ATOM 558 N N . LYS A 1 73 ? 12.405 3.776 8.495 1.00 85.12 73 LYS A N 1
ATOM 559 C CA . LYS A 1 73 ? 13.118 4.184 7.287 1.00 85.12 73 LYS A CA 1
ATOM 560 C C . LYS A 1 73 ? 14.096 3.086 6.876 1.00 85.12 73 LYS A C 1
ATOM 562 O O . LYS A 1 73 ? 15.014 2.755 7.619 1.00 85.12 73 LYS A O 1
ATOM 567 N N . GLU A 1 74 ? 13.893 2.563 5.680 1.00 84.06 74 GLU A N 1
ATOM 568 C CA . GLU A 1 74 ? 14.658 1.487 5.063 1.00 84.06 74 GLU A CA 1
ATOM 569 C C . GLU A 1 74 ? 14.715 1.766 3.558 1.00 84.06 74 GLU A C 1
ATOM 571 O O . GLU A 1 74 ? 13.767 2.341 3.012 1.00 84.06 74 GLU A O 1
ATOM 576 N N . PRO A 1 75 ? 15.818 1.409 2.881 1.00 78.62 75 PRO A N 1
ATOM 577 C CA . PRO A 1 75 ? 15.898 1.519 1.435 1.00 78.62 75 PRO A CA 1
ATOM 578 C C . PRO A 1 75 ? 14.993 0.457 0.797 1.00 78.62 75 PRO A C 1
ATOM 580 O O . PRO A 1 75 ? 15.353 -0.717 0.748 1.00 78.62 75 PRO A O 1
ATOM 583 N N . LEU A 1 76 ? 13.822 0.875 0.313 1.00 77.12 76 LEU A N 1
ATOM 584 C CA . LEU A 1 76 ? 12.937 0.048 -0.503 1.00 77.12 76 LEU A CA 1
ATOM 585 C C . LEU A 1 76 ? 12.896 0.581 -1.933 1.00 77.12 76 LEU A C 1
ATOM 587 O O . LEU A 1 76 ? 12.719 1.782 -2.146 1.00 77.12 76 LEU A O 1
ATOM 591 N N . SER A 1 77 ? 13.013 -0.321 -2.904 1.00 78.88 77 SER A N 1
ATOM 592 C CA . SER A 1 77 ? 12.763 -0.018 -4.308 1.00 78.88 77 SER A CA 1
ATOM 593 C C . SER A 1 77 ? 11.300 -0.312 -4.636 1.00 78.88 77 SER A C 1
ATOM 595 O O . SER A 1 77 ? 10.817 -1.437 -4.495 1.00 78.88 77 SER A O 1
ATOM 597 N N . VAL A 1 78 ? 10.574 0.715 -5.069 1.00 80.19 78 VAL A N 1
ATOM 598 C CA . VAL A 1 78 ? 9.214 0.580 -5.597 1.00 80.19 78 VAL A CA 1
ATOM 599 C C . VAL A 1 78 ? 9.232 1.098 -7.025 1.00 80.19 78 VAL A C 1
ATOM 601 O O . VAL A 1 78 ? 9.577 2.251 -7.262 1.00 80.19 78 VAL A O 1
ATOM 604 N N . THR A 1 79 ?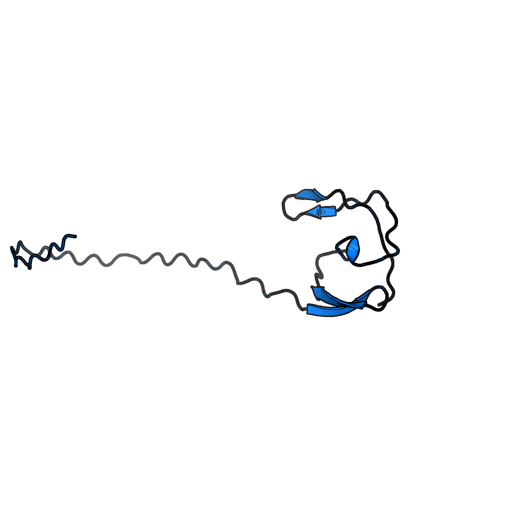 8.869 0.255 -7.984 1.00 83.19 79 THR A N 1
ATOM 605 C CA . THR A 1 79 ? 8.789 0.644 -9.395 1.00 83.19 79 THR A CA 1
ATOM 606 C C . THR A 1 79 ? 7.354 1.031 -9.725 1.00 83.19 79 THR A C 1
ATOM 608 O O . THR A 1 79 ? 6.438 0.221 -9.590 1.00 83.19 79 THR A O 1
ATOM 611 N N . ALA A 1 80 ? 7.152 2.279 -10.136 1.00 82.69 80 ALA A N 1
ATOM 612 C CA . ALA A 1 80 ? 5.878 2.760 -10.642 1.00 82.69 80 ALA A CA 1
ATOM 613 C C . ALA A 1 80 ? 5.591 2.189 -12.040 1.00 82.69 80 ALA A C 1
ATOM 615 O O . ALA A 1 80 ? 6.467 1.656 -12.720 1.00 82.69 80 ALA A O 1
ATOM 616 N N . VAL A 1 81 ? 4.337 2.307 -12.481 1.00 81.00 81 VAL A N 1
ATOM 617 C CA . VAL A 1 81 ? 3.869 1.765 -13.772 1.00 81.00 81 VAL A CA 1
ATOM 618 C C . VAL A 1 81 ? 4.631 2.353 -14.966 1.00 81.00 81 VAL A C 1
ATOM 620 O O . VAL A 1 81 ? 4.794 1.685 -15.983 1.00 81.00 81 VAL A O 1
ATOM 623 N N . ASP A 1 82 ? 5.130 3.581 -14.845 1.00 85.19 82 ASP A N 1
ATOM 624 C CA . ASP A 1 82 ? 5.958 4.245 -15.856 1.00 85.19 82 ASP A CA 1
ATOM 625 C C . ASP A 1 82 ? 7.432 3.790 -15.845 1.00 85.19 82 ASP A C 1
ATOM 627 O O . ASP A 1 82 ? 8.240 4.291 -16.626 1.00 85.19 82 ASP A O 1
ATOM 631 N N . GLY A 1 83 ? 7.792 2.839 -14.977 1.00 83.75 83 GLY A N 1
ATOM 632 C CA . GLY A 1 83 ? 9.162 2.373 -14.770 1.00 83.75 83 GLY A CA 1
ATOM 633 C C . GLY A 1 83 ? 9.994 3.280 -13.861 1.00 83.75 83 GLY A C 1
ATOM 634 O O . GLY A 1 83 ? 11.157 2.968 -13.599 1.00 83.75 83 GLY A O 1
ATOM 635 N N . GLY A 1 84 ? 9.427 4.383 -13.366 1.00 84.44 84 GLY A N 1
ATOM 636 C CA . GLY A 1 84 ? 10.081 5.278 -12.422 1.00 84.44 84 GLY A CA 1
ATOM 637 C C . GLY A 1 84 ? 10.262 4.623 -11.055 1.00 84.44 84 GLY A C 1
ATOM 638 O O . GLY A 1 84 ? 9.384 3.918 -10.561 1.00 84.44 84 GLY A O 1
ATOM 639 N N . GLU A 1 85 ? 11.404 4.862 -10.416 1.00 82.62 85 GLU A N 1
ATOM 640 C CA . GLU A 1 85 ? 11.633 4.399 -9.050 1.00 82.62 85 GLU A CA 1
ATOM 641 C C . GLU A 1 85 ? 11.073 5.417 -8.050 1.00 82.62 85 GLU A C 1
ATOM 643 O O . GLU A 1 85 ? 11.501 6.575 -7.989 1.00 82.62 85 GLU A O 1
ATOM 648 N N . LEU A 1 86 ? 10.114 4.979 -7.241 1.00 75.81 86 LEU A N 1
ATOM 649 C CA . LEU A 1 86 ? 9.663 5.711 -6.073 1.00 75.81 86 LEU A CA 1
ATOM 650 C C . LEU A 1 86 ? 10.641 5.423 -4.937 1.00 75.81 86 LEU A C 1
ATOM 652 O O . LEU A 1 86 ? 10.783 4.291 -4.476 1.00 75.81 86 LEU A O 1
ATOM 656 N N . ARG A 1 87 ? 11.311 6.475 -4.465 1.00 69.62 87 ARG A N 1
ATOM 657 C CA . ARG A 1 87 ? 12.140 6.417 -3.258 1.00 69.62 87 ARG A CA 1
ATOM 658 C C . ARG A 1 87 ? 11.216 6.359 -2.043 1.00 69.62 87 ARG A C 1
ATOM 660 O O . ARG A 1 87 ? 10.897 7.388 -1.452 1.00 69.62 87 ARG A O 1
ATOM 667 N N . CYS A 1 88 ? 10.721 5.172 -1.715 1.00 66.75 88 CYS A N 1
ATOM 668 C CA . CYS A 1 88 ? 9.846 4.978 -0.565 1.00 66.75 88 CYS A CA 1
ATOM 669 C C . CYS A 1 88 ? 10.687 4.869 0.713 1.00 66.75 88 CYS A C 1
ATOM 671 O O . CYS A 1 88 ? 11.535 3.989 0.846 1.00 66.75 88 CYS A O 1
ATOM 673 N N . GLU A 1 89 ? 10.465 5.784 1.659 1.00 70.31 89 GLU A N 1
ATOM 674 C CA . GLU A 1 89 ? 11.183 5.811 2.934 1.00 70.31 89 GLU A CA 1
ATOM 675 C C . GLU A 1 89 ? 10.539 4.854 3.949 1.00 70.31 89 GLU A C 1
ATOM 677 O O . GLU A 1 89 ? 9.858 5.282 4.879 1.00 70.31 89 GLU A O 1
ATOM 682 N N . GLY A 1 90 ? 10.791 3.552 3.790 1.00 76.56 90 GLY A N 1
ATOM 683 C CA . GLY A 1 90 ? 10.640 2.583 4.874 1.00 76.56 90 GLY A CA 1
ATOM 684 C C . GLY A 1 90 ? 9.600 1.484 4.734 1.00 76.56 90 GLY A C 1
ATOM 685 O O . GLY A 1 90 ? 8.906 1.371 3.734 1.00 76.56 90 GLY A O 1
ATOM 686 N N . SER A 1 91 ? 9.516 0.647 5.763 1.00 84.75 91 SER A N 1
ATOM 687 C CA . SER A 1 91 ? 8.570 -0.462 5.860 1.00 84.75 91 SER A CA 1
ATOM 688 C C . SER A 1 91 ? 7.801 -0.403 7.187 1.00 84.75 91 SER A C 1
ATOM 690 O O . SER A 1 91 ? 8.255 0.175 8.181 1.00 84.75 91 SER A O 1
ATOM 692 N N . CYS A 1 92 ? 6.603 -0.986 7.209 1.00 83.75 92 CYS A N 1
ATOM 693 C CA . CYS A 1 92 ? 5.822 -1.231 8.420 1.00 83.75 92 CYS A CA 1
ATOM 694 C C . CYS A 1 92 ? 5.185 -2.620 8.300 1.00 83.75 92 CYS A C 1
ATOM 696 O O . CYS A 1 92 ? 4.622 -2.967 7.264 1.00 83.75 92 CYS A O 1
ATOM 698 N N . THR A 1 93 ? 5.279 -3.433 9.354 1.00 80.88 93 THR A N 1
ATOM 699 C CA . THR A 1 93 ? 4.553 -4.708 9.442 1.00 80.88 93 THR A CA 1
ATOM 700 C C . THR A 1 93 ? 3.281 -4.485 10.246 1.00 80.88 93 THR A C 1
ATOM 702 O O . THR A 1 93 ? 3.348 -4.175 11.437 1.00 80.88 93 THR A O 1
ATOM 705 N N . THR A 1 94 ? 2.125 -4.657 9.607 1.00 71.69 94 THR A N 1
ATOM 706 C CA . THR A 1 94 ? 0.830 -4.705 10.296 1.00 71.69 94 THR A CA 1
ATOM 707 C C . THR A 1 94 ? 0.334 -6.144 10.376 1.00 71.69 94 THR A C 1
ATOM 709 O O . THR A 1 94 ? 0.664 -6.970 9.525 1.00 71.69 94 THR A O 1
ATOM 712 N N . ARG A 1 95 ? -0.453 -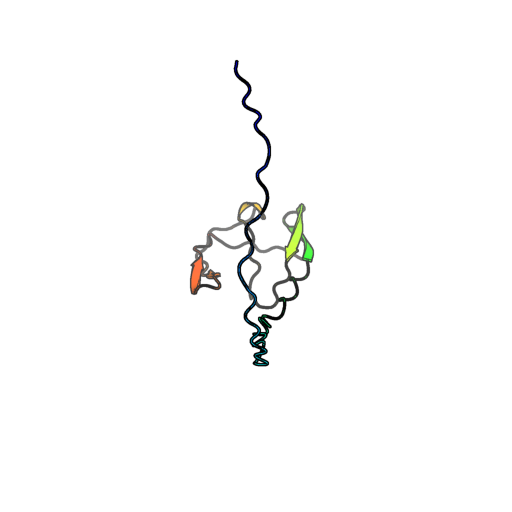6.455 11.407 1.00 72.31 95 ARG A N 1
ATOM 713 C CA . ARG A 1 95 ? -1.250 -7.686 11.432 1.00 72.31 95 ARG A CA 1
ATOM 714 C C . ARG A 1 95 ? -2.580 -7.371 10.754 1.00 72.31 95 ARG A C 1
ATOM 716 O O . ARG A 1 95 ? -3.155 -6.323 11.043 1.00 72.31 95 ARG A O 1
ATOM 723 N N . LEU A 1 96 ? -2.988 -8.232 9.827 1.00 64.75 96 LEU A N 1
ATOM 724 C CA . LEU A 1 96 ? -4.292 -8.172 9.166 1.00 64.75 96 LEU A CA 1
ATOM 725 C C . LEU A 1 96 ? -5.334 -8.890 10.027 1.00 64.75 96 LEU A C 1
ATOM 727 O O . LEU A 1 96 ? -4.946 -9.886 10.685 1.00 64.75 96 LEU A O 1
#

Radius of gyration: 29.88 Å; chains: 1; bounding box: 50×62×70 Å

Organism: NCBI:txid68888